Protein AF-A0A2H0WFL7-F1 (afdb_monomer_lite)

pLDDT: mean 92.23, std 9.12, range [53.84, 98.81]

Sequence (167 aa):
MYPYVKNAALMDLKAEGSDNRLEFTTPTEKATVFLNDKGAITKVVHVDLKKNKENVIPFEKCHHIVVGDSNWKRNVYHYLKPNSESHLQLRLGLTVHDGYGTWSSLPHDFENRLEDGFEEVFFYVLEGGPKKAFQVGRGVWADGKEVDEIWPVADRSFSVIPMGYHP

Foldseek 3Di:
DFAAQADDDADFWDWDDDDQWIWIGGPFKIKIFGADPQRDTQWIWIAGPVVRDIDIFGQVNWDWDWDDDDQATWIKTWRDDDDPPPSPGDTDIDIGGDDPPHDYQADDPVLQPDDANDWDKDFDAADDDPQKDKKAAAAAANVRDTDGDIGMDGHGHMYIHGRHRID

Radius of gyration: 15.58 Å; chains: 1; bounding box: 37×36×39 Å

Structure (mmCIF, N/CA/C/O backbone):
data_AF-A0A2H0WFL7-F1
#
_entry.id   AF-A0A2H0WFL7-F1
#
loop_
_atom_site.group_PDB
_atom_site.id
_atom_site.type_symbol
_atom_site.label_atom_id
_atom_site.label_alt_id
_atom_site.label_comp_id
_atom_site.label_asym_id
_atom_site.label_entity_id
_atom_site.label_seq_id
_atom_site.pdbx_PDB_ins_code
_atom_site.Cartn_x
_atom_site.Cartn_y
_atom_site.Cartn_z
_atom_site.occupancy
_atom_site.B_iso_or_equiv
_atom_site.auth_seq_id
_atom_site.auth_comp_id
_atom_site.auth_asym_id
_atom_site.auth_atom_id
_atom_site.pdbx_PDB_model_num
ATOM 1 N N . MET A 1 1 ? 4.868 -14.998 7.567 1.00 92.00 1 MET A N 1
ATOM 2 C CA . MET A 1 1 ? 4.685 -13.534 7.653 1.00 92.00 1 MET A CA 1
ATOM 3 C C . MET A 1 1 ? 5.577 -12.887 6.606 1.00 92.00 1 MET A C 1
ATOM 5 O O . MET A 1 1 ? 6.702 -13.351 6.447 1.00 92.00 1 MET A O 1
ATOM 9 N N . TYR A 1 2 ? 5.076 -11.905 5.859 1.00 96.75 2 TYR A N 1
ATOM 10 C CA . TYR A 1 2 ? 5.869 -11.180 4.861 1.00 96.75 2 TYR A CA 1
ATOM 11 C C . TYR A 1 2 ? 6.871 -10.223 5.533 1.00 96.75 2 TYR A C 1
ATOM 13 O O . TYR A 1 2 ? 6.546 -9.655 6.577 1.00 96.75 2 TYR A O 1
ATOM 21 N N . PRO A 1 3 ? 8.087 -10.059 4.981 1.00 97.19 3 PRO A N 1
ATOM 22 C CA . PRO A 1 3 ? 9.129 -9.232 5.582 1.00 97.19 3 PRO A CA 1
ATOM 23 C C . PRO A 1 3 ? 8.940 -7.742 5.279 1.00 97.19 3 PRO A C 1
ATOM 25 O O . PRO A 1 3 ? 8.346 -7.379 4.265 1.00 97.19 3 PRO A O 1
ATOM 28 N N . TYR A 1 4 ? 9.543 -6.893 6.110 1.00 97.81 4 TYR A N 1
ATOM 29 C CA . TYR A 1 4 ? 9.788 -5.486 5.794 1.00 97.81 4 TYR A CA 1
ATOM 30 C C . TYR A 1 4 ? 11.189 -5.310 5.204 1.00 97.81 4 TYR A C 1
ATOM 32 O O . TYR A 1 4 ? 12.167 -5.770 5.794 1.00 97.81 4 TYR A O 1
ATOM 40 N N . VAL A 1 5 ? 11.293 -4.620 4.068 1.00 96.88 5 VAL A N 1
ATOM 41 C CA . VAL A 1 5 ? 12.580 -4.230 3.457 1.00 96.88 5 VAL A CA 1
ATOM 42 C C . VAL A 1 5 ? 13.058 -2.856 3.925 1.00 96.88 5 VAL A C 1
ATOM 44 O O . VAL A 1 5 ? 14.261 -2.615 3.981 1.00 96.88 5 VAL A O 1
ATOM 47 N N . LYS A 1 6 ? 12.133 -1.984 4.336 1.00 95.94 6 LYS A N 1
ATOM 48 C CA . LYS A 1 6 ? 12.423 -0.715 5.011 1.00 95.94 6 LYS A CA 1
ATOM 49 C C . LYS A 1 6 ? 11.491 -0.575 6.204 1.00 95.94 6 LYS A C 1
ATOM 51 O O . LYS A 1 6 ? 10.272 -0.565 6.040 1.00 95.94 6 LYS A O 1
ATOM 56 N N . ASN A 1 7 ? 12.087 -0.483 7.388 1.00 92.75 7 ASN A N 1
ATOM 57 C CA . ASN A 1 7 ? 11.388 -0.189 8.633 1.00 92.75 7 ASN A CA 1
ATOM 58 C C . ASN A 1 7 ? 11.633 1.276 8.996 1.00 92.75 7 ASN A C 1
ATOM 60 O O . ASN A 1 7 ? 12.768 1.748 8.928 1.00 92.75 7 ASN A O 1
ATOM 64 N N . ALA A 1 8 ? 10.579 1.960 9.412 1.00 90.56 8 ALA A N 1
ATOM 65 C CA . ALA A 1 8 ? 10.625 3.269 10.045 1.00 90.56 8 ALA A CA 1
ATOM 66 C C . ALA A 1 8 ? 9.525 3.315 11.115 1.00 90.56 8 ALA A C 1
ATOM 68 O O . ALA A 1 8 ? 8.715 2.389 11.210 1.00 90.56 8 ALA A O 1
ATOM 69 N N . ALA A 1 9 ? 9.541 4.346 11.959 1.00 88.19 9 ALA A N 1
ATOM 70 C CA . ALA A 1 9 ? 8.527 4.497 12.991 1.00 88.19 9 ALA A CA 1
ATOM 71 C C . ALA A 1 9 ? 7.153 4.721 12.346 1.00 88.19 9 ALA A C 1
ATOM 73 O O . ALA A 1 9 ? 6.990 5.635 11.540 1.00 88.19 9 ALA A O 1
ATOM 74 N N . LEU A 1 10 ? 6.199 3.876 12.729 1.00 91.56 10 LEU A N 1
ATOM 75 C CA . LEU A 1 10 ? 4.772 4.081 12.529 1.00 91.56 10 LEU A CA 1
ATOM 76 C C . LEU A 1 10 ? 4.160 4.278 13.924 1.00 91.56 10 LEU A C 1
ATOM 78 O O . LEU A 1 10 ? 4.441 3.494 14.835 1.00 91.56 10 LEU A O 1
ATOM 82 N N . MET A 1 11 ? 3.413 5.359 14.103 1.00 90.62 11 MET A N 1
ATOM 83 C CA . MET A 1 11 ? 2.719 5.744 15.324 1.00 90.62 11 MET A CA 1
ATOM 84 C C . MET A 1 11 ? 1.407 4.971 15.487 1.00 90.62 11 MET A C 1
ATOM 86 O O . MET A 1 11 ? 1.202 4.362 16.537 1.00 90.62 11 MET A O 1
ATOM 90 N N . ASP A 1 12 ? 0.553 4.955 14.458 1.00 93.62 12 ASP A N 1
ATOM 91 C CA . ASP A 1 12 ? -0.805 4.404 14.548 1.00 93.62 12 ASP A CA 1
ATOM 92 C C . ASP A 1 12 ? -1.026 3.218 13.600 1.00 93.62 12 ASP A C 1
ATOM 94 O O . ASP A 1 12 ? -1.744 2.272 13.942 1.00 93.62 12 ASP A O 1
ATOM 98 N N . LEU A 1 13 ? -0.412 3.238 12.417 1.00 96.25 13 LEU A N 1
ATOM 99 C CA . LEU A 1 13 ? -0.584 2.219 11.393 1.00 96.25 13 LEU A CA 1
ATOM 100 C C . LEU A 1 13 ? 0.277 0.980 11.661 1.00 96.25 13 LEU A C 1
ATOM 102 O O . LEU A 1 13 ? 1.505 1.010 11.643 1.00 96.25 13 LEU A O 1
ATOM 106 N N . LYS A 1 14 ? -0.374 -0.175 11.779 1.00 97.38 14 LYS A N 1
ATOM 107 C CA . LYS A 1 14 ? 0.271 -1.488 11.716 1.00 97.38 14 LYS A CA 1
ATOM 108 C C . LYS A 1 14 ? -0.078 -2.172 10.401 1.00 97.38 14 LYS A C 1
ATOM 110 O O . LYS A 1 14 ? -1.260 -2.356 10.118 1.00 97.38 14 LYS A O 1
ATOM 115 N N . ALA A 1 15 ? 0.927 -2.623 9.650 1.00 98.12 15 ALA A N 1
ATOM 116 C CA . ALA A 1 15 ? 0.736 -3.452 8.461 1.00 98.12 15 ALA A CA 1
ATOM 117 C C . ALA A 1 15 ? 1.438 -4.813 8.596 1.00 98.12 15 ALA A C 1
ATOM 119 O O . ALA A 1 15 ? 2.610 -4.899 8.968 1.00 98.12 15 ALA A O 1
ATOM 120 N N . GLU A 1 16 ? 0.725 -5.895 8.300 1.00 98.00 16 GLU A N 1
ATOM 121 C CA . GLU A 1 16 ? 1.259 -7.258 8.325 1.00 98.00 16 GLU A CA 1
ATOM 122 C C . GLU A 1 16 ? 0.554 -8.157 7.304 1.00 98.00 16 GLU A C 1
ATOM 124 O O . GLU A 1 16 ? -0.473 -7.797 6.732 1.00 98.00 16 GLU A O 1
ATOM 129 N N . GLY A 1 17 ? 1.105 -9.341 7.033 1.00 97.75 17 GLY A N 1
ATOM 130 C CA . GLY A 1 17 ? 0.474 -10.255 6.086 1.00 97.75 17 GLY A CA 1
ATOM 131 C C . GLY A 1 17 ? 1.118 -11.631 5.973 1.00 97.75 17 GLY A C 1
ATOM 132 O O . GLY A 1 17 ? 2.281 -11.842 6.335 1.00 97.75 17 GLY A O 1
ATOM 133 N N . SER A 1 18 ? 0.335 -12.574 5.458 1.00 97.06 18 SER A N 1
ATOM 134 C CA . SER A 1 18 ? 0.715 -13.948 5.112 1.00 97.06 18 SER A CA 1
ATOM 135 C C . SER A 1 18 ? -0.338 -14.563 4.190 1.00 97.06 18 SER A C 1
ATOM 137 O O . SER A 1 18 ? -1.471 -14.100 4.173 1.00 97.06 18 SER A O 1
ATOM 139 N N . ASP A 1 19 ? 0.012 -15.611 3.441 1.00 94.19 19 ASP A N 1
ATOM 140 C CA . ASP A 1 19 ? -0.946 -16.470 2.720 1.00 94.19 19 ASP A CA 1
ATOM 141 C C . ASP A 1 19 ? -1.998 -15.709 1.892 1.00 94.19 19 ASP A C 1
ATOM 143 O O . ASP A 1 19 ? -3.197 -15.957 1.997 1.00 94.19 19 ASP A O 1
ATOM 147 N N . ASN A 1 20 ? -1.543 -14.744 1.080 1.00 96.94 20 ASN A N 1
ATOM 148 C CA . ASN A 1 20 ? -2.402 -13.881 0.256 1.00 96.94 20 ASN A CA 1
ATOM 149 C C . ASN A 1 20 ? -3.407 -13.033 1.061 1.00 96.94 20 ASN A C 1
ATOM 151 O O . ASN A 1 20 ? -4.428 -12.590 0.536 1.00 96.94 20 ASN A O 1
ATOM 155 N N . ARG A 1 21 ? -3.113 -12.758 2.328 1.00 98.31 21 ARG A N 1
ATOM 156 C CA . ARG A 1 21 ? -3.877 -11.856 3.182 1.00 98.31 21 ARG A CA 1
ATOM 157 C C . ARG A 1 21 ? -2.962 -10.775 3.741 1.00 98.31 21 ARG A C 1
ATOM 159 O O . ARG A 1 21 ? -1.911 -11.081 4.301 1.00 98.31 21 ARG A O 1
ATOM 166 N N . LEU A 1 22 ? -3.384 -9.521 3.610 1.00 98.69 22 LEU A N 1
ATOM 167 C CA . LEU A 1 22 ? -2.748 -8.372 4.254 1.00 98.69 22 LEU A CA 1
ATOM 168 C C . LEU A 1 22 ? -3.710 -7.776 5.278 1.00 98.69 22 LEU A C 1
ATOM 170 O O . LEU A 1 22 ? -4.929 -7.824 5.103 1.00 98.69 22 LEU A O 1
ATOM 174 N N . GLU A 1 23 ? -3.167 -7.209 6.338 1.00 98.62 23 GLU A N 1
ATOM 175 C CA . GLU A 1 23 ? -3.916 -6.577 7.407 1.00 98.62 23 GLU A CA 1
ATOM 176 C C . GLU A 1 23 ? -3.285 -5.228 7.737 1.00 98.62 23 GLU A C 1
ATOM 178 O O . GLU A 1 23 ? -2.095 -5.153 8.028 1.00 98.62 23 GLU A O 1
ATOM 183 N N . PHE A 1 24 ? -4.103 -4.180 7.678 1.00 98.44 24 PHE A N 1
ATOM 184 C CA . PHE A 1 24 ? -3.754 -2.812 8.037 1.00 98.44 24 PHE A CA 1
ATOM 185 C C . PHE A 1 24 ? -4.660 -2.398 9.190 1.00 98.44 24 PHE A C 1
ATOM 187 O O . PHE A 1 24 ? -5.882 -2.448 9.055 1.00 98.44 24 PHE A O 1
ATOM 194 N N . THR A 1 25 ? -4.088 -2.050 10.334 1.00 98.19 25 THR A N 1
ATOM 195 C CA . THR A 1 25 ? -4.845 -1.747 11.554 1.00 98.19 25 THR A CA 1
ATOM 196 C C . THR A 1 25 ? -4.378 -0.428 12.138 1.00 98.19 25 THR A C 1
ATOM 198 O O . THR A 1 25 ? -3.178 -0.190 12.213 1.00 98.19 25 THR A O 1
ATOM 201 N N . THR A 1 26 ? -5.328 0.389 12.575 1.00 97.06 26 THR A N 1
ATOM 202 C CA . THR A 1 26 ? -5.108 1.582 13.399 1.00 97.06 26 THR A CA 1
ATOM 203 C C . THR A 1 26 ? -5.856 1.407 14.730 1.00 97.06 26 THR A C 1
ATOM 205 O O . THR A 1 26 ? -6.580 0.418 14.907 1.00 97.06 26 THR A O 1
ATOM 208 N N . PRO A 1 27 ? -5.765 2.353 15.680 1.00 97.06 27 PRO A N 1
ATOM 209 C CA . PRO A 1 27 ? -6.557 2.293 16.909 1.00 97.06 27 PRO A CA 1
ATOM 210 C C . PRO A 1 27 ? -8.081 2.292 16.695 1.00 97.06 27 PRO A C 1
ATOM 212 O O . PRO A 1 27 ? -8.831 1.939 17.606 1.00 97.06 27 PRO A O 1
ATOM 215 N N . THR A 1 28 ? -8.568 2.725 15.529 1.00 97.62 28 THR A N 1
ATOM 216 C CA . THR A 1 28 ? -9.996 2.987 15.285 1.00 97.62 28 THR A CA 1
ATOM 217 C C . THR A 1 28 ? -10.611 2.129 14.190 1.00 97.62 28 THR A C 1
ATOM 219 O O . THR A 1 28 ? -11.838 2.011 14.130 1.00 97.62 28 THR A O 1
ATOM 222 N N . GLU A 1 29 ? -9.799 1.505 13.345 1.00 98.06 29 GLU A N 1
ATOM 223 C CA . GLU A 1 29 ? -10.274 0.729 12.207 1.00 98.06 29 GLU A CA 1
ATOM 224 C C . GLU A 1 29 ? -9.271 -0.330 11.751 1.00 98.06 29 GLU A C 1
ATOM 226 O O . GLU A 1 29 ? -8.083 -0.305 12.070 1.00 98.06 29 GLU A O 1
ATOM 231 N N . LYS A 1 30 ? -9.776 -1.280 10.968 1.00 98.56 30 LYS A N 1
ATOM 232 C CA . LYS A 1 30 ? -8.996 -2.372 10.397 1.00 98.56 30 LYS A CA 1
ATOM 233 C C . LYS A 1 30 ? -9.411 -2.624 8.957 1.00 98.56 30 LYS A C 1
ATOM 235 O O . LYS A 1 30 ? -10.598 -2.728 8.667 1.00 98.56 30 LYS A O 1
ATOM 240 N N . ALA A 1 31 ? -8.447 -2.803 8.066 1.00 98.69 31 ALA A N 1
ATOM 241 C CA . ALA A 1 31 ? -8.653 -3.257 6.701 1.00 98.69 31 ALA A CA 1
ATOM 242 C C . ALA A 1 31 ? -7.944 -4.599 6.484 1.00 98.69 31 ALA A C 1
ATOM 244 O O . ALA A 1 31 ? -6.734 -4.720 6.654 1.00 98.69 31 ALA A O 1
ATOM 245 N N . THR A 1 32 ? -8.703 -5.619 6.091 1.00 98.81 32 THR A N 1
ATOM 246 C CA . THR A 1 32 ? -8.172 -6.919 5.669 1.00 98.81 32 THR A CA 1
ATOM 247 C C . THR A 1 32 ? -8.270 -7.036 4.156 1.00 98.81 32 THR A C 1
ATOM 249 O O . THR A 1 32 ? -9.367 -7.005 3.597 1.00 98.81 32 THR A O 1
ATOM 252 N N . VAL A 1 33 ? -7.131 -7.195 3.493 1.00 98.75 33 VAL A N 1
ATOM 253 C CA . VAL A 1 33 ? -7.018 -7.314 2.039 1.00 98.75 33 VAL A CA 1
ATOM 254 C C . VAL A 1 33 ? -6.824 -8.774 1.668 1.00 98.75 33 VAL A C 1
ATOM 256 O O . VAL A 1 33 ? -5.938 -9.437 2.202 1.00 98.75 33 VAL A O 1
ATOM 259 N N . PHE A 1 34 ? -7.629 -9.265 0.733 1.00 98.62 34 PHE A N 1
ATOM 260 C CA . PHE A 1 34 ? -7.526 -10.624 0.211 1.00 98.62 34 PHE A CA 1
ATOM 261 C C . PHE A 1 34 ? -6.971 -10.577 -1.205 1.00 98.62 34 PHE A C 1
ATOM 263 O O . PHE A 1 34 ? -7.586 -9.987 -2.095 1.00 98.62 34 PHE A O 1
ATOM 270 N N . LEU A 1 35 ? -5.830 -11.215 -1.420 1.00 98.25 35 LEU A N 1
ATOM 271 C CA . LEU A 1 35 ? -5.145 -11.293 -2.700 1.00 98.25 35 LEU A CA 1
ATOM 272 C C . LEU A 1 35 ? -5.438 -12.635 -3.384 1.00 98.25 35 LEU A C 1
ATOM 274 O O . LEU A 1 35 ? -5.741 -13.629 -2.727 1.00 98.25 35 LEU A O 1
ATOM 278 N N . ASN A 1 36 ? -5.317 -12.683 -4.707 1.00 96.94 36 ASN A N 1
ATOM 279 C CA . ASN A 1 36 ? -5.149 -13.945 -5.427 1.00 96.94 36 ASN A CA 1
ATOM 280 C C . ASN A 1 36 ? -3.655 -14.308 -5.552 1.00 96.94 36 ASN A C 1
ATOM 282 O O . ASN A 1 36 ? -2.779 -13.557 -5.121 1.00 96.94 36 ASN A O 1
ATOM 286 N N . ASP A 1 37 ? -3.341 -15.436 -6.191 1.00 93.94 37 ASP A N 1
ATOM 287 C CA . ASP A 1 37 ? -1.951 -15.900 -6.350 1.00 93.94 37 ASP A CA 1
ATOM 288 C C . ASP A 1 37 ? -1.070 -14.962 -7.186 1.00 93.94 37 ASP A C 1
ATOM 290 O O . ASP A 1 37 ? 0.154 -14.962 -7.039 1.00 93.94 37 ASP A O 1
ATOM 294 N N . LYS A 1 38 ? -1.690 -14.121 -8.020 1.00 92.50 38 LYS A N 1
ATOM 295 C CA . LYS A 1 38 ? -1.018 -13.070 -8.795 1.00 92.50 38 LYS A CA 1
ATOM 296 C C . LYS A 1 38 ? -0.870 -11.758 -8.017 1.00 92.50 38 LYS A C 1
ATOM 298 O O . LYS A 1 38 ? -0.357 -10.792 -8.559 1.00 92.50 38 LYS A O 1
ATOM 303 N N . GLY A 1 39 ? -1.338 -11.700 -6.769 1.00 93.62 39 GLY A N 1
ATOM 304 C CA . GLY A 1 39 ? -1.272 -10.513 -5.919 1.00 93.62 39 GLY A CA 1
ATOM 305 C C . GLY A 1 39 ? -2.318 -9.437 -6.225 1.00 93.62 39 GLY A C 1
ATOM 306 O O . GLY A 1 39 ? -2.254 -8.357 -5.646 1.00 93.62 39 GLY A O 1
ATOM 307 N N . ALA A 1 40 ? -3.307 -9.710 -7.082 1.00 95.75 40 ALA A N 1
ATOM 308 C CA . ALA A 1 40 ? -4.424 -8.790 -7.284 1.00 95.75 40 ALA A CA 1
ATOM 309 C C . ALA A 1 40 ? -5.411 -8.870 -6.111 1.00 95.75 40 ALA A C 1
ATOM 311 O O . ALA A 1 40 ? -5.695 -9.960 -5.607 1.00 95.75 40 ALA A O 1
ATOM 312 N N . ILE A 1 41 ? -5.967 -7.725 -5.709 1.00 98.25 41 ILE A N 1
ATOM 313 C CA . ILE A 1 41 ? -6.981 -7.648 -4.653 1.00 98.25 41 ILE A CA 1
ATOM 314 C C . ILE A 1 41 ? -8.305 -8.222 -5.171 1.00 98.25 41 ILE A C 1
ATOM 316 O O . ILE A 1 41 ? -8.838 -7.778 -6.182 1.00 98.25 41 ILE A O 1
ATOM 320 N N . THR A 1 42 ? -8.846 -9.200 -4.449 1.00 98.06 42 THR A N 1
ATOM 321 C CA . THR A 1 42 ? -10.158 -9.816 -4.713 1.00 98.06 42 THR A CA 1
ATOM 322 C C . THR A 1 42 ? -11.270 -9.144 -3.911 1.00 98.06 42 THR A C 1
ATOM 324 O O . THR A 1 42 ? -12.382 -8.961 -4.404 1.00 98.06 42 THR A O 1
ATOM 327 N N . LYS A 1 43 ? -10.970 -8.751 -2.669 1.00 98.50 43 LYS A N 1
ATOM 328 C CA . LYS A 1 43 ? -11.850 -7.966 -1.801 1.00 98.50 43 LYS A CA 1
ATOM 329 C C . LYS A 1 43 ? -11.067 -7.311 -0.668 1.00 98.50 43 LYS A C 1
ATOM 331 O O . LYS A 1 43 ? -9.997 -7.786 -0.276 1.00 98.50 43 LYS A O 1
ATOM 336 N N . VAL A 1 44 ? -11.670 -6.280 -0.093 1.00 98.75 44 VAL A N 1
ATOM 337 C CA . VAL A 1 44 ? -11.243 -5.632 1.147 1.00 98.75 44 VAL A CA 1
ATOM 338 C C . VAL A 1 44 ? -12.377 -5.720 2.157 1.00 98.75 44 VAL A C 1
ATOM 340 O O . VAL A 1 44 ? -13.523 -5.422 1.836 1.00 98.75 44 VAL A O 1
ATOM 343 N N . VAL A 1 45 ? -12.067 -6.144 3.376 1.00 98.69 45 VAL A N 1
ATOM 344 C CA . VAL A 1 45 ? -12.992 -6.106 4.512 1.00 98.69 45 VAL A CA 1
ATOM 345 C C . VAL A 1 45 ? -12.526 -4.999 5.442 1.00 98.69 45 VAL A C 1
ATOM 347 O O . VAL A 1 45 ? -11.445 -5.095 6.018 1.00 98.69 45 VAL A O 1
ATOM 350 N N . HIS A 1 46 ? -13.321 -3.943 5.553 1.00 98.56 46 HIS A N 1
ATOM 351 C CA . HIS A 1 46 ? -13.056 -2.800 6.417 1.00 98.56 46 HIS A CA 1
ATOM 352 C C . HIS A 1 46 ? -13.952 -2.857 7.648 1.00 98.56 46 HIS A C 1
ATOM 354 O O . HIS A 1 46 ? -15.152 -3.086 7.529 1.00 98.56 46 HIS A O 1
ATOM 360 N N . VAL A 1 47 ? -13.369 -2.675 8.825 1.00 98.50 47 VAL A N 1
ATOM 361 C CA . VAL A 1 47 ? -14.058 -2.746 10.111 1.00 98.50 47 VAL A CA 1
ATOM 362 C C . VAL A 1 47 ? -13.830 -1.441 10.860 1.00 98.50 47 VAL A C 1
ATOM 364 O O . VAL A 1 47 ? -12.694 -1.099 11.177 1.00 98.50 47 VAL A O 1
ATOM 367 N N . ASP A 1 48 ? -14.918 -0.742 11.175 1.00 98.19 48 ASP A N 1
ATOM 368 C CA . ASP A 1 48 ? -14.944 0.342 12.157 1.00 98.19 48 ASP A CA 1
ATOM 369 C C . ASP A 1 48 ? -14.941 -0.286 13.556 1.00 98.19 48 ASP A C 1
ATOM 371 O O . ASP A 1 48 ? -15.941 -0.877 13.977 1.00 98.19 48 ASP A O 1
ATOM 375 N N . LEU A 1 49 ? -13.821 -0.175 14.272 1.00 97.62 49 LEU A N 1
ATOM 376 C CA . LEU A 1 49 ? -13.642 -0.803 15.583 1.00 97.62 49 LEU A CA 1
ATOM 377 C C . LEU A 1 49 ? -14.422 -0.074 16.684 1.00 97.62 49 LEU A C 1
ATOM 379 O O . LEU A 1 49 ? -14.762 -0.684 17.695 1.00 97.62 49 LEU A O 1
ATOM 383 N N . LYS A 1 50 ? -14.758 1.209 16.491 1.00 96.75 50 LYS A N 1
ATOM 384 C CA . LYS A 1 50 ? -15.560 1.982 17.454 1.00 96.75 50 LYS A CA 1
ATOM 385 C C . LYS A 1 50 ? -17.034 1.608 17.389 1.00 96.75 50 LYS A C 1
ATOM 387 O O . LYS A 1 50 ? -17.696 1.538 18.421 1.00 96.75 50 LYS A O 1
ATOM 392 N N . LYS A 1 51 ? -17.556 1.390 16.180 1.00 97.00 51 LYS A N 1
ATOM 393 C CA . LYS A 1 51 ? -18.971 1.045 15.951 1.00 97.00 51 LYS A CA 1
ATOM 394 C C . LYS A 1 51 ? -19.206 -0.458 15.791 1.00 97.00 51 LYS A C 1
ATOM 396 O O . LYS A 1 51 ? -20.356 -0.869 15.668 1.00 97.00 51 LYS A O 1
ATOM 401 N N . ASN A 1 52 ? -18.137 -1.258 15.772 1.00 95.31 52 ASN A N 1
ATOM 402 C CA . ASN A 1 52 ? -18.157 -2.684 15.449 1.00 95.31 52 ASN A CA 1
ATOM 403 C C . ASN A 1 52 ? -18.925 -2.968 14.143 1.00 95.31 52 ASN A C 1
ATOM 405 O O . ASN A 1 52 ? -19.795 -3.839 14.080 1.00 95.31 52 ASN A O 1
ATOM 409 N N . LYS A 1 53 ? -18.649 -2.163 13.110 1.00 97.69 53 LYS A N 1
ATOM 410 C CA . LYS A 1 53 ? -19.340 -2.230 11.819 1.00 97.69 53 LYS A CA 1
ATOM 411 C C . LYS A 1 53 ? -18.385 -2.708 10.739 1.00 97.69 53 LYS A C 1
ATOM 413 O O . LYS A 1 53 ? -17.375 -2.064 10.479 1.00 97.69 53 LYS A O 1
ATOM 418 N N . GLU A 1 54 ? -18.760 -3.792 10.073 1.00 97.94 54 GLU A N 1
ATOM 419 C CA . GLU A 1 54 ? -18.037 -4.327 8.923 1.00 97.94 54 GLU A CA 1
ATOM 420 C C . GLU A 1 54 ? -18.615 -3.799 7.603 1.00 97.94 54 GLU A C 1
ATOM 422 O O . GLU A 1 54 ? -19.829 -3.650 7.436 1.00 97.94 54 GLU A O 1
ATOM 427 N N . ASN A 1 55 ? -17.729 -3.538 6.647 1.00 97.19 55 ASN A N 1
ATOM 428 C CA . ASN A 1 55 ? -18.043 -3.219 5.268 1.00 97.19 55 ASN A CA 1
ATOM 429 C C . ASN A 1 55 ? -17.148 -4.037 4.328 1.00 97.19 55 ASN A C 1
ATOM 431 O O . ASN A 1 55 ? -15.922 -3.919 4.353 1.00 97.19 55 ASN A O 1
ATOM 435 N N . VAL A 1 56 ? -17.765 -4.844 3.466 1.00 98.31 56 VAL A N 1
ATOM 436 C CA . VAL A 1 56 ? -17.056 -5.652 2.468 1.00 98.31 56 VAL A CA 1
ATOM 437 C C . VAL A 1 56 ? -17.080 -4.939 1.122 1.00 98.31 56 VAL A C 1
ATOM 439 O O . VAL A 1 56 ? -18.141 -4.637 0.573 1.00 98.31 56 VAL A O 1
ATOM 442 N N . ILE A 1 57 ? -15.895 -4.711 0.571 1.00 98.31 57 ILE A N 1
ATOM 443 C CA . ILE A 1 57 ? -15.664 -4.009 -0.687 1.00 98.31 57 ILE A CA 1
ATOM 444 C C . ILE A 1 57 ? -15.074 -5.024 -1.671 1.00 98.31 57 ILE A C 1
ATOM 446 O O . ILE A 1 57 ? -13.869 -5.287 -1.636 1.00 98.31 57 ILE A O 1
ATOM 450 N N . PRO A 1 58 ? -15.908 -5.660 -2.507 1.00 98.00 58 PRO A N 1
ATOM 451 C CA . PRO A 1 58 ? -15.420 -6.563 -3.538 1.00 98.00 58 PRO A CA 1
ATOM 452 C C . PRO A 1 58 ? -14.741 -5.769 -4.668 1.00 98.00 58 PRO A C 1
ATOM 454 O O . PRO A 1 58 ? -14.968 -4.561 -4.802 1.00 98.00 58 PRO A O 1
ATOM 457 N N . PHE A 1 59 ? -13.919 -6.444 -5.476 1.00 96.62 59 PHE A N 1
ATOM 458 C CA . PHE A 1 59 ? -13.191 -5.846 -6.603 1.00 96.62 59 PHE A CA 1
ATOM 459 C C . PHE A 1 59 ? -14.089 -4.980 -7.503 1.00 96.62 59 PHE A C 1
ATOM 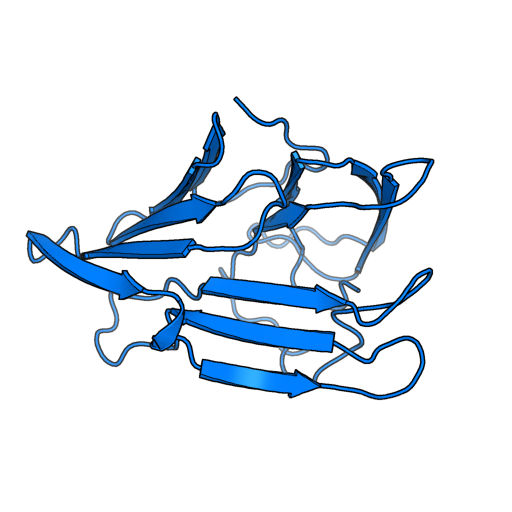461 O O . PHE A 1 59 ? -13.729 -3.860 -7.849 1.00 96.62 59 PHE A O 1
ATOM 468 N N . GLU A 1 60 ? -15.307 -5.426 -7.807 1.00 96.94 60 GLU A N 1
ATOM 469 C CA . GLU A 1 60 ? -16.230 -4.747 -8.726 1.00 96.94 60 GLU A CA 1
ATOM 470 C C . GLU A 1 60 ? -16.760 -3.409 -8.186 1.00 96.94 60 GLU A C 1
ATOM 472 O O . GLU A 1 60 ? -17.334 -2.622 -8.937 1.00 96.94 60 GLU A O 1
ATOM 477 N N . LYS A 1 61 ? -16.596 -3.145 -6.883 1.00 97.06 61 LYS A N 1
ATOM 478 C CA . LYS A 1 61 ? -16.996 -1.884 -6.241 1.00 97.06 61 LYS A CA 1
ATOM 479 C C . LYS A 1 61 ? -15.839 -0.912 -6.031 1.00 97.06 61 LYS A C 1
ATOM 481 O O . LYS A 1 61 ? -16.071 0.182 -5.513 1.00 97.06 61 LYS A O 1
ATOM 486 N N . CYS A 1 62 ? -14.611 -1.285 -6.390 1.00 96.56 62 CYS A N 1
ATOM 487 C CA . CYS A 1 62 ? -13.495 -0.355 -6.311 1.00 96.56 62 CYS A CA 1
ATOM 488 C C . CYS A 1 62 ? -13.660 0.781 -7.335 1.00 96.56 62 CYS A C 1
ATOM 490 O O . CYS A 1 62 ? -14.317 0.642 -8.369 1.00 96.56 62 CYS A O 1
ATOM 492 N N . HIS A 1 63 ? -13.065 1.933 -7.042 1.00 97.19 63 HIS A N 1
ATOM 493 C CA . HIS A 1 63 ? -13.010 3.037 -7.989 1.00 97.19 63 HIS A CA 1
ATOM 494 C C . HIS A 1 63 ? -11.728 2.941 -8.819 1.00 97.19 63 HIS A C 1
ATOM 496 O O . HIS A 1 63 ? -10.635 3.181 -8.301 1.00 97.19 63 HIS A O 1
ATOM 502 N N . HIS A 1 64 ? -11.877 2.593 -10.097 1.00 97.19 64 HIS A N 1
ATOM 503 C CA . HIS A 1 64 ? -10.782 2.448 -11.054 1.00 97.19 64 HIS A CA 1
ATOM 504 C C . HIS A 1 64 ? -10.541 3.737 -11.842 1.00 97.19 64 HIS A C 1
ATOM 506 O O . HIS A 1 64 ? -11.479 4.337 -12.367 1.00 97.19 64 HIS A O 1
ATOM 512 N N . ILE A 1 65 ? -9.271 4.124 -11.948 1.00 96.25 65 ILE A N 1
ATOM 513 C CA . ILE A 1 65 ? -8.787 5.167 -12.853 1.00 96.25 65 ILE A CA 1
ATOM 514 C C . ILE A 1 65 ? -7.498 4.717 -13.550 1.00 96.25 65 ILE A C 1
ATOM 516 O O . ILE A 1 65 ? -6.758 3.871 -13.042 1.00 96.25 65 ILE A O 1
ATOM 520 N N . VAL A 1 66 ? -7.205 5.320 -14.700 1.00 95.12 66 VAL A N 1
ATOM 521 C CA . VAL A 1 66 ? -5.909 5.201 -15.382 1.00 95.12 66 VAL A CA 1
ATOM 522 C C . VAL A 1 66 ? -5.152 6.508 -15.181 1.00 95.12 66 VAL A C 1
ATOM 524 O O . VAL A 1 66 ? -5.717 7.579 -15.393 1.00 95.12 66 VAL A O 1
ATOM 527 N N . VAL A 1 67 ? -3.891 6.423 -14.763 1.00 92.12 67 VAL A N 1
ATOM 528 C CA . VAL A 1 67 ? -3.038 7.587 -14.491 1.00 92.12 67 VAL A CA 1
ATOM 529 C C . VAL A 1 67 ? -1.767 7.497 -15.322 1.00 92.12 67 VAL A C 1
ATOM 531 O O . VAL A 1 67 ? -1.169 6.426 -15.408 1.00 92.12 67 VAL A O 1
ATOM 534 N N . GLY A 1 68 ? -1.341 8.632 -15.876 1.00 90.62 68 GLY A N 1
ATOM 535 C CA . GLY A 1 68 ? -0.099 8.765 -16.634 1.00 90.62 68 GLY A CA 1
ATOM 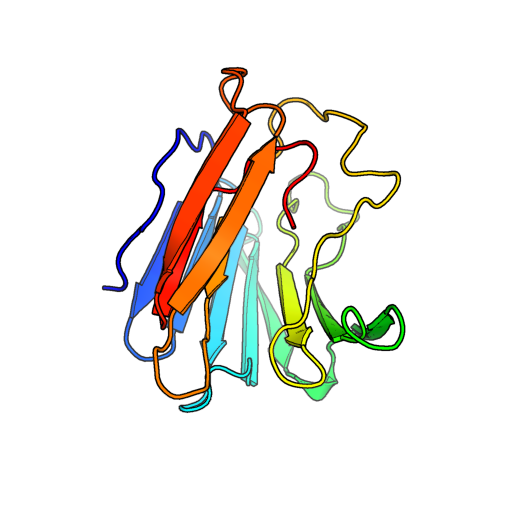536 C C . GLY A 1 68 ? -0.159 8.206 -18.054 1.00 90.62 68 GLY A C 1
ATOM 537 O O . GLY A 1 68 ? -1.193 7.728 -18.526 1.00 90.62 68 GLY A O 1
ATOM 538 N N . ASP A 1 69 ? 0.982 8.274 -18.729 1.00 89.69 69 ASP A N 1
ATOM 539 C CA . ASP A 1 69 ? 1.209 7.731 -20.065 1.00 89.69 69 ASP A CA 1
ATOM 540 C C . ASP A 1 69 ? 2.574 7.025 -20.143 1.00 89.69 69 ASP A C 1
ATOM 542 O O . ASP A 1 69 ? 3.345 7.023 -19.185 1.00 89.69 69 ASP A O 1
ATOM 546 N N . SER A 1 70 ? 2.857 6.355 -21.265 1.00 90.12 70 SER A N 1
ATOM 547 C CA . SER A 1 70 ? 4.168 5.741 -21.523 1.00 90.12 70 SER A CA 1
ATOM 548 C C . SER A 1 70 ? 4.678 4.883 -20.341 1.00 90.12 70 SER A C 1
ATOM 550 O O . SER A 1 70 ? 3.957 4.018 -19.845 1.00 90.12 70 SER A O 1
ATOM 552 N N . ASN A 1 71 ? 5.903 5.119 -19.868 1.00 89.94 71 ASN A N 1
ATOM 553 C CA . ASN A 1 71 ? 6.562 4.367 -18.802 1.00 89.94 71 ASN A CA 1
ATOM 554 C C . ASN A 1 71 ? 6.099 4.716 -17.372 1.00 89.94 71 ASN A C 1
ATOM 556 O O . ASN A 1 71 ? 6.683 4.210 -16.420 1.00 89.94 71 ASN A O 1
ATOM 560 N N . TRP A 1 72 ? 5.083 5.557 -17.188 1.00 91.12 72 TRP A N 1
ATOM 561 C CA . TRP A 1 72 ? 4.476 5.839 -15.876 1.00 91.12 72 TRP A CA 1
ATOM 562 C C . TRP A 1 72 ? 2.947 5.678 -15.892 1.00 91.12 72 TRP A C 1
ATOM 564 O O . TRP A 1 72 ? 2.241 6.055 -14.944 1.00 91.12 72 TRP A O 1
ATOM 574 N N . LYS A 1 73 ? 2.438 5.067 -16.972 1.00 93.31 73 LYS A N 1
ATOM 575 C CA . LYS A 1 73 ? 1.050 4.644 -17.108 1.00 93.31 73 LYS A CA 1
ATOM 576 C C . LYS A 1 73 ? 0.745 3.503 -16.144 1.00 93.31 73 LYS A C 1
ATOM 578 O O . LYS A 1 73 ? 1.472 2.511 -16.064 1.00 93.31 73 LYS A O 1
ATOM 583 N N . ARG A 1 74 ? -0.368 3.627 -15.427 1.00 94.56 74 ARG A N 1
ATOM 584 C CA . ARG A 1 74 ? -0.810 2.640 -14.435 1.00 94.56 74 ARG A CA 1
ATOM 585 C C . ARG A 1 74 ? -2.321 2.645 -14.247 1.00 94.56 74 ARG A C 1
ATOM 587 O O . ARG A 1 74 ? -2.987 3.658 -14.457 1.00 94.56 74 ARG A O 1
ATOM 594 N N . ASN A 1 75 ? -2.850 1.509 -13.811 1.00 96.25 75 ASN A N 1
ATOM 595 C CA . ASN A 1 75 ? -4.218 1.372 -13.326 1.00 96.25 75 ASN A CA 1
ATOM 596 C C . ASN A 1 75 ? -4.218 1.531 -11.807 1.00 96.25 75 ASN A C 1
ATOM 598 O O . ASN A 1 75 ? -3.475 0.831 -11.123 1.00 96.25 75 ASN A O 1
ATOM 602 N N . VAL A 1 76 ? -5.058 2.418 -11.282 1.00 96.19 76 VAL A N 1
ATOM 603 C CA . VAL A 1 76 ? -5.210 2.639 -9.842 1.00 96.19 76 VAL A CA 1
ATOM 604 C C . VAL A 1 76 ? -6.621 2.245 -9.432 1.00 96.19 76 VAL A C 1
ATOM 606 O O . VAL A 1 76 ? -7.600 2.726 -10.002 1.00 96.19 76 VAL A O 1
ATOM 609 N N . TYR A 1 77 ? -6.719 1.369 -8.440 1.00 97.62 77 TYR A N 1
ATOM 610 C CA . TYR A 1 77 ? -7.970 0.854 -7.898 1.00 97.62 77 TYR A CA 1
ATOM 611 C C . TYR A 1 77 ? -8.100 1.293 -6.444 1.00 97.62 77 TYR A C 1
ATOM 613 O O . TYR A 1 77 ? -7.375 0.800 -5.583 1.00 97.62 77 TYR A O 1
ATOM 621 N N . HIS A 1 78 ? -9.023 2.204 -6.155 1.00 97.75 78 HIS A N 1
ATOM 622 C CA . HIS A 1 78 ? -9.269 2.680 -4.795 1.00 97.75 78 HIS A CA 1
ATOM 623 C C . HIS A 1 78 ? -10.358 1.845 -4.122 1.00 97.75 78 HIS A C 1
ATOM 625 O O . HIS A 1 78 ? -11.484 1.770 -4.621 1.00 97.75 78 HIS A O 1
ATOM 631 N N . TYR A 1 79 ? -10.037 1.264 -2.968 1.00 97.88 79 TYR A N 1
ATOM 632 C CA . TYR A 1 79 ? -10.973 0.499 -2.141 1.00 97.88 79 TYR A CA 1
ATOM 633 C C . TYR A 1 79 ? -11.455 1.331 -0.958 1.00 97.88 79 TYR A C 1
ATOM 635 O O . TYR A 1 79 ? -12.660 1.458 -0.755 1.00 97.88 79 TYR A O 1
ATOM 643 N N . LEU A 1 80 ? -10.528 1.947 -0.219 1.00 97.06 80 LEU A N 1
ATOM 644 C CA . LEU A 1 80 ? -10.840 2.879 0.863 1.00 97.06 80 LEU A CA 1
ATOM 645 C C . LEU A 1 80 ? -10.438 4.289 0.437 1.00 97.06 80 LEU A C 1
ATOM 647 O O . LEU A 1 80 ? -9.271 4.564 0.165 1.00 97.06 80 LEU A O 1
ATOM 651 N N . LYS A 1 81 ? -11.442 5.158 0.336 1.00 93.69 81 LYS A N 1
ATOM 652 C CA . LYS A 1 81 ? -11.318 6.584 0.012 1.00 93.69 81 LYS A CA 1
ATOM 653 C C . LYS A 1 81 ? -11.486 7.409 1.294 1.00 93.69 81 LYS A C 1
ATOM 655 O O . LYS A 1 81 ? -12.000 6.856 2.268 1.00 93.69 81 LYS A O 1
ATOM 660 N N . PRO A 1 82 ? -11.137 8.711 1.291 1.00 91.69 82 PRO A N 1
ATOM 661 C CA . PRO A 1 82 ? -11.423 9.591 2.420 1.00 91.69 82 PRO A CA 1
ATOM 662 C C . PRO A 1 82 ? -12.865 9.427 2.911 1.00 91.69 82 PRO A C 1
ATOM 664 O O . PRO A 1 82 ? -13.809 9.455 2.114 1.00 91.69 82 PRO A O 1
ATOM 667 N N . ASN A 1 83 ? -13.014 9.203 4.214 1.00 92.56 83 ASN A N 1
ATOM 668 C CA . ASN A 1 83 ? -14.300 8.970 4.853 1.00 92.56 83 ASN A CA 1
ATOM 669 C C . ASN A 1 83 ? -14.820 10.265 5.489 1.00 92.56 83 ASN A C 1
ATOM 671 O O . ASN A 1 83 ? -14.042 11.105 5.934 1.00 92.56 83 ASN A O 1
ATOM 675 N N . SER A 1 84 ? -16.142 10.423 5.553 1.00 92.12 84 SER A N 1
ATOM 676 C CA . SER A 1 84 ? -16.773 11.532 6.277 1.00 92.12 84 SER A CA 1
ATOM 677 C C . SER A 1 84 ? -16.686 11.374 7.797 1.00 92.12 84 SER A C 1
ATOM 679 O O . SER A 1 84 ? -16.780 12.354 8.528 1.00 92.12 84 SER A O 1
ATOM 681 N N . GLU A 1 85 ? -16.552 10.140 8.283 1.00 94.50 85 GLU A N 1
ATOM 682 C CA . GLU A 1 85 ? -16.355 9.838 9.698 1.00 94.50 85 GLU A CA 1
ATOM 683 C C . GLU A 1 85 ? -14.886 10.087 10.062 1.00 94.50 85 GLU A C 1
ATOM 685 O O . GLU A 1 85 ? -13.992 9.389 9.585 1.00 94.50 85 GLU A O 1
ATOM 690 N N . SER A 1 86 ? -14.622 11.073 10.921 1.00 92.50 86 SER A N 1
ATOM 691 C CA . SER A 1 86 ? -13.258 11.534 11.222 1.00 92.50 86 SER A CA 1
ATOM 692 C C . SER A 1 86 ? -12.364 10.493 11.902 1.00 92.50 86 SER A C 1
ATOM 694 O O . SER A 1 86 ? -11.148 10.633 11.886 1.00 92.50 86 SER A O 1
ATOM 696 N N . HIS A 1 87 ? -12.924 9.429 12.485 1.00 94.38 87 HIS A N 1
ATOM 697 C CA . HIS A 1 87 ? -12.132 8.327 13.042 1.00 94.38 87 HIS A CA 1
ATOM 698 C C . HIS A 1 87 ? -11.789 7.232 12.026 1.00 94.38 87 HIS A C 1
ATOM 700 O O . HIS A 1 87 ? -11.094 6.296 12.406 1.00 94.38 87 HIS A O 1
ATOM 706 N N . LEU A 1 88 ? -12.281 7.315 10.786 1.00 96.00 88 LEU A N 1
ATOM 707 C CA . LEU A 1 88 ? -11.965 6.385 9.699 1.00 96.00 88 LEU A CA 1
ATOM 708 C C . LEU A 1 88 ? -11.064 7.101 8.682 1.00 96.00 88 LEU A C 1
ATOM 710 O O . LEU A 1 88 ? -11.545 7.807 7.799 1.00 96.00 88 LEU A O 1
ATOM 714 N N . GLN A 1 89 ? -9.754 6.982 8.858 1.00 93.81 89 GLN A N 1
ATOM 715 C CA . GLN A 1 89 ? -8.710 7.678 8.108 1.00 93.81 89 GLN A CA 1
ATOM 716 C C . GLN A 1 89 ? -7.919 6.772 7.147 1.00 93.81 89 GLN A C 1
ATOM 718 O O . GLN A 1 89 ? -7.225 7.297 6.275 1.00 93.81 89 GLN A O 1
ATOM 723 N N . LEU A 1 90 ? -8.042 5.441 7.237 1.00 95.94 90 LEU A N 1
ATOM 724 C CA . LEU A 1 90 ? -7.377 4.501 6.337 1.00 95.94 90 LEU A CA 1
ATOM 725 C C . LEU A 1 90 ? -7.793 4.757 4.888 1.00 95.94 90 LEU A C 1
ATOM 727 O O . LEU A 1 90 ? -8.971 4.722 4.519 1.00 95.94 90 LEU A O 1
ATOM 731 N N . ARG A 1 91 ? -6.781 4.930 4.043 1.00 95.62 91 ARG A N 1
ATOM 732 C CA . ARG A 1 91 ? -6.899 4.946 2.587 1.00 95.62 91 ARG A CA 1
ATOM 733 C C . ARG A 1 91 ? -6.198 3.709 2.058 1.00 95.62 91 ARG A C 1
ATOM 735 O O . ARG A 1 91 ? -5.166 3.301 2.580 1.00 95.62 91 ARG A O 1
ATOM 742 N N . LEU A 1 92 ? -6.785 3.078 1.050 1.00 97.62 92 LEU A N 1
ATOM 743 C CA . LEU A 1 92 ? -6.265 1.821 0.530 1.00 97.62 92 LEU A CA 1
ATOM 744 C C . LEU A 1 92 ? -6.542 1.715 -0.955 1.00 97.62 92 LEU A C 1
ATOM 746 O O . LEU A 1 92 ? -7.690 1.832 -1.401 1.00 97.62 92 LEU A O 1
ATOM 750 N N . GLY A 1 93 ? -5.485 1.431 -1.704 1.00 96.81 93 GLY A N 1
ATOM 751 C CA . GLY A 1 93 ? -5.562 1.200 -3.131 1.00 96.81 93 GLY A CA 1
ATOM 752 C C . GLY A 1 93 ? -4.592 0.131 -3.608 1.00 96.81 93 GLY A C 1
ATOM 753 O O . GLY A 1 93 ? -3.726 -0.335 -2.873 1.00 96.81 93 GLY A O 1
ATOM 754 N N . LEU A 1 94 ? -4.776 -0.252 -4.865 1.00 97.25 94 LEU A N 1
ATOM 755 C CA . LEU A 1 94 ? -3.845 -1.064 -5.632 1.00 97.25 94 LEU A CA 1
ATOM 756 C C . LEU A 1 94 ? -3.420 -0.266 -6.858 1.00 97.25 94 LEU A C 1
ATOM 758 O O . LEU A 1 94 ? -4.271 0.173 -7.633 1.00 97.25 94 LEU A O 1
ATOM 762 N N . T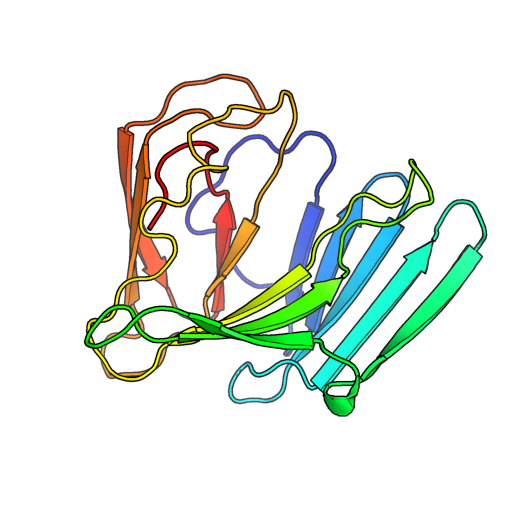HR A 1 95 ? -2.115 -0.154 -7.059 1.00 96.12 95 THR A N 1
ATOM 763 C CA . THR A 1 95 ? -1.528 0.397 -8.277 1.00 96.12 95 THR A CA 1
ATOM 764 C C . THR A 1 95 ? -0.941 -0.744 -9.098 1.00 96.12 95 THR A C 1
ATOM 766 O O . THR A 1 95 ? -0.107 -1.499 -8.610 1.00 96.12 95 THR A O 1
ATOM 769 N N . VAL A 1 96 ? -1.384 -0.880 -10.348 1.00 95.50 96 VAL A N 1
ATOM 770 C CA . VAL A 1 96 ? -0.885 -1.877 -11.303 1.00 95.50 96 VAL A CA 1
ATOM 771 C C . VAL A 1 96 ? -0.223 -1.151 -12.462 1.00 95.50 96 VAL A C 1
ATOM 773 O O . VAL A 1 96 ? -0.884 -0.429 -13.212 1.00 95.50 96 VAL A O 1
ATOM 776 N N . HIS A 1 97 ? 1.080 -1.345 -12.604 1.00 93.75 97 HIS A N 1
ATOM 777 C CA . HIS A 1 97 ? 1.872 -0.727 -13.658 1.00 93.75 97 HIS A CA 1
ATOM 778 C C . HIS A 1 97 ? 1.539 -1.329 -15.029 1.00 93.75 97 HIS A C 1
ATOM 780 O O . HIS A 1 97 ? 1.312 -2.534 -15.144 1.00 93.75 97 HIS A O 1
ATOM 786 N N . ASP A 1 98 ? 1.522 -0.493 -16.069 1.00 91.69 98 ASP A N 1
ATOM 787 C CA . ASP A 1 98 ? 1.308 -0.926 -17.452 1.00 91.69 98 ASP A CA 1
ATOM 788 C C . ASP A 1 98 ? 2.664 -1.151 -18.147 1.00 91.69 98 ASP A C 1
ATOM 790 O O . ASP A 1 98 ? 3.229 -0.245 -18.759 1.00 91.69 98 ASP A O 1
ATOM 794 N N . GLY A 1 99 ? 3.226 -2.356 -17.994 1.00 88.12 99 GLY A N 1
ATOM 795 C CA . GLY A 1 99 ? 4.494 -2.768 -18.613 1.00 88.12 99 GLY A CA 1
ATOM 796 C C . GLY A 1 99 ? 5.685 -2.884 -17.649 1.00 88.12 99 GLY A C 1
ATOM 797 O O . GLY A 1 99 ? 5.532 -2.870 -16.429 1.00 88.12 99 GLY A O 1
ATOM 798 N N . TYR A 1 100 ? 6.891 -3.022 -18.215 1.00 86.06 100 TYR A N 1
ATOM 799 C CA . TYR A 1 100 ? 8.148 -3.243 -17.481 1.00 86.06 100 TYR A CA 1
ATOM 800 C C . TYR A 1 100 ? 9.022 -1.985 -17.433 1.00 86.06 100 TYR A C 1
ATOM 802 O O . TYR A 1 100 ? 9.046 -1.211 -18.387 1.00 86.06 100 TYR A O 1
ATOM 810 N N . GLY A 1 101 ? 9.795 -1.816 -16.353 1.00 84.31 101 GLY A N 1
ATOM 811 C CA . GLY A 1 101 ? 10.695 -0.662 -16.192 1.00 84.31 101 GLY A CA 1
ATOM 812 C C . GLY A 1 101 ? 9.944 0.658 -16.001 1.00 84.31 101 GLY A C 1
ATOM 813 O O . GLY A 1 101 ? 10.371 1.699 -16.498 1.00 84.31 101 GLY A O 1
ATOM 814 N N . THR A 1 102 ? 8.793 0.583 -15.341 1.00 89.19 102 THR A N 1
ATOM 815 C CA . THR A 1 102 ? 7.846 1.681 -15.176 1.00 89.19 102 THR A CA 1
ATOM 816 C C . THR A 1 102 ? 8.004 2.375 -13.825 1.00 89.19 102 THR A C 1
ATOM 818 O O . THR A 1 102 ? 8.538 1.796 -12.881 1.00 89.19 102 THR A O 1
ATOM 821 N N . TRP A 1 103 ? 7.503 3.604 -13.735 1.00 88.19 103 TRP A N 1
ATOM 822 C CA . TRP A 1 103 ? 7.517 4.429 -12.527 1.00 88.19 103 TRP A CA 1
ATOM 823 C C . TRP A 1 103 ? 6.093 4.681 -12.018 1.00 88.19 103 TRP A C 1
ATOM 825 O O . TRP A 1 103 ? 5.162 4.872 -12.803 1.00 88.19 103 TRP A O 1
ATOM 835 N N . SER A 1 104 ? 5.923 4.704 -10.701 1.00 84.50 104 SER A N 1
ATOM 836 C CA . SER A 1 104 ? 4.715 5.182 -10.014 1.00 84.50 104 SER A CA 1
ATOM 837 C C . SER A 1 104 ? 5.085 6.325 -9.085 1.00 84.50 104 SER A C 1
ATOM 839 O O . SER A 1 104 ? 6.251 6.685 -9.038 1.00 84.50 104 SER A O 1
ATOM 841 N N . SER A 1 105 ? 4.092 6.933 -8.430 1.00 74.81 105 SER A N 1
ATOM 842 C CA . SER A 1 105 ? 4.293 7.991 -7.423 1.00 74.81 105 SER A CA 1
ATOM 843 C C . SER A 1 105 ? 5.302 9.077 -7.842 1.00 74.81 105 SER A C 1
ATOM 845 O O . SER A 1 105 ? 6.037 9.642 -7.041 1.00 74.81 105 SER A O 1
ATOM 847 N N . LEU A 1 106 ? 5.349 9.361 -9.153 1.00 66.88 106 LEU A N 1
ATOM 848 C CA . LEU A 1 106 ? 6.001 10.544 -9.700 1.00 66.88 106 LEU A CA 1
ATOM 849 C C . LEU A 1 106 ? 5.189 11.759 -9.245 1.00 66.88 106 LEU A C 1
ATOM 851 O O . LEU A 1 106 ? 3.959 11.659 -9.177 1.00 66.88 106 LEU A O 1
ATOM 855 N N . PRO A 1 107 ? 5.848 12.894 -8.966 1.00 53.84 107 PRO A N 1
ATOM 856 C CA . PRO A 1 107 ? 5.368 13.843 -7.983 1.00 53.84 107 PRO A CA 1
ATOM 857 C C . PRO A 1 107 ? 3.966 14.318 -8.338 1.00 53.84 107 PRO A C 1
ATOM 859 O O . PRO A 1 107 ? 3.741 14.908 -9.397 1.00 53.84 107 PRO A O 1
ATOM 862 N N . HIS A 1 108 ? 3.032 14.061 -7.430 1.00 59.94 108 HIS A N 1
ATOM 863 C CA . HIS A 1 108 ? 1.727 14.705 -7.421 1.00 59.94 108 HIS A CA 1
ATOM 864 C C . HIS A 1 108 ? 1.723 15.830 -6.383 1.00 59.94 108 HIS A C 1
ATOM 866 O O . HIS A 1 108 ? 2.353 15.720 -5.334 1.00 59.94 108 HIS A O 1
ATOM 872 N N . ASP A 1 109 ? 0.972 16.902 -6.648 1.00 58.22 109 ASP A N 1
ATOM 873 C CA . ASP A 1 109 ? 0.953 18.128 -5.831 1.00 58.22 109 ASP A CA 1
ATOM 874 C C . ASP A 1 109 ? 0.720 17.907 -4.322 1.00 58.22 109 ASP A C 1
ATOM 876 O O . ASP A 1 109 ? 1.099 18.762 -3.519 1.00 58.22 109 ASP A O 1
ATOM 880 N N . PHE A 1 110 ? 0.090 16.792 -3.927 1.00 54.72 110 PHE A N 1
ATOM 881 C CA . PHE A 1 110 ? -0.182 16.467 -2.523 1.00 54.72 110 PHE A CA 1
ATOM 882 C C . PHE A 1 110 ? 1.055 15.958 -1.769 1.00 54.72 110 PHE A C 1
ATOM 884 O O . PHE A 1 110 ? 1.194 16.256 -0.591 1.00 54.72 110 PHE A O 1
ATOM 891 N N . GLU A 1 111 ? 1.971 15.244 -2.429 1.00 60.34 111 GLU A N 1
ATOM 892 C CA . GLU A 1 111 ? 3.144 14.639 -1.774 1.00 60.34 111 GLU A CA 1
ATOM 893 C C . GLU A 1 111 ? 4.154 15.683 -1.299 1.00 60.34 111 GLU A C 1
ATOM 895 O O . GLU A 1 111 ? 4.901 15.453 -0.354 1.00 60.34 111 GLU A O 1
ATOM 900 N N . ASN A 1 112 ? 4.136 16.866 -1.917 1.00 59.03 112 ASN A N 1
ATOM 901 C CA . ASN A 1 112 ? 4.956 18.006 -1.512 1.00 59.03 112 ASN A CA 1
ATOM 902 C C . ASN A 1 112 ? 4.320 18.833 -0.378 1.00 59.03 112 ASN A C 1
ATOM 904 O O . ASN A 1 112 ? 4.874 19.862 0.013 1.00 59.03 112 ASN A O 1
ATOM 908 N N . ARG A 1 113 ? 3.147 18.433 0.134 1.00 65.31 113 ARG A N 1
ATOM 909 C CA . ARG A 1 113 ? 2.474 19.080 1.266 1.00 65.31 113 ARG A CA 1
ATOM 910 C C . ARG A 1 113 ? 2.509 18.133 2.453 1.00 65.31 113 ARG A C 1
ATOM 912 O O . ARG A 1 113 ? 1.673 17.246 2.571 1.00 65.31 113 ARG A O 1
ATOM 919 N N . LEU A 1 114 ? 3.499 18.328 3.316 1.00 65.31 114 LEU A N 1
ATOM 920 C CA . LEU A 1 114 ? 3.661 17.506 4.505 1.00 65.31 114 LEU A CA 1
ATOM 921 C C . LEU A 1 114 ? 2.465 17.722 5.458 1.00 65.31 114 LEU A C 1
ATOM 923 O O . LEU A 1 114 ? 2.312 18.796 6.032 1.00 65.31 114 LEU A O 1
ATOM 927 N N . GLU A 1 115 ? 1.595 16.718 5.576 1.00 70.44 115 GLU A N 1
ATOM 928 C CA . GLU A 1 115 ? 0.589 16.566 6.632 1.00 70.44 115 GLU A CA 1
ATOM 929 C C . GLU A 1 115 ? 1.192 15.868 7.866 1.00 70.44 115 GLU A C 1
ATOM 931 O O . GLU A 1 115 ? 1.623 14.719 7.791 1.00 70.44 115 GLU A O 1
ATOM 936 N N . ASP A 1 116 ? 1.201 16.536 9.020 1.00 69.62 116 ASP A N 1
ATOM 937 C CA . ASP A 1 116 ? 1.725 15.940 10.253 1.00 69.62 116 ASP A CA 1
ATOM 938 C C . ASP A 1 116 ? 1.028 14.608 10.582 1.00 69.62 116 ASP A C 1
ATOM 940 O O . ASP A 1 116 ? -0.200 14.532 10.666 1.00 69.62 116 ASP A O 1
ATOM 944 N N . GLY A 1 117 ? 1.829 13.562 10.802 1.00 75.50 117 GLY A N 1
ATOM 945 C CA . GLY A 1 117 ? 1.347 12.240 11.205 1.00 75.50 117 GLY A CA 1
ATOM 946 C C . GLY A 1 117 ? 0.775 11.376 10.078 1.00 75.50 117 GLY A C 1
ATOM 947 O O . GLY A 1 117 ? 0.164 10.354 10.379 1.00 75.50 117 GLY A O 1
ATOM 948 N N . PHE A 1 118 ? 0.951 11.739 8.801 1.00 86.56 118 PHE A N 1
ATOM 949 C CA . PHE A 1 118 ? 0.584 10.846 7.699 1.00 86.56 118 PHE A CA 1
ATOM 950 C C . PHE A 1 118 ? 1.538 9.645 7.620 1.00 86.56 118 PHE A C 1
ATOM 952 O O . PHE A 1 118 ? 2.761 9.782 7.661 1.00 86.56 118 PHE A O 1
ATOM 959 N N . GLU A 1 119 ? 0.962 8.454 7.483 1.00 93.25 119 GLU A N 1
ATOM 960 C CA . GLU A 1 119 ? 1.681 7.185 7.476 1.00 93.25 119 GLU A CA 1
ATOM 961 C C . GLU A 1 119 ? 1.336 6.388 6.226 1.00 93.25 119 GLU A C 1
ATOM 963 O O . GLU A 1 119 ? 0.161 6.213 5.895 1.00 93.25 119 GLU A O 1
ATOM 968 N N . GLU A 1 120 ? 2.352 5.842 5.560 1.00 93.94 120 GLU A N 1
ATOM 969 C CA . GLU A 1 120 ? 2.154 5.053 4.352 1.00 93.94 120 GLU A CA 1
ATOM 970 C C . GLU A 1 120 ? 3.055 3.820 4.325 1.00 93.94 120 GLU A C 1
ATOM 972 O O . GLU A 1 120 ? 4.232 3.842 4.697 1.00 93.94 120 GLU A O 1
ATOM 977 N N . VAL A 1 121 ? 2.470 2.706 3.885 1.00 97.19 121 VAL A N 1
ATOM 978 C CA . VAL A 1 121 ? 3.159 1.429 3.727 1.00 97.19 121 VAL A CA 1
ATOM 979 C C . VAL A 1 121 ? 2.769 0.829 2.387 1.00 97.19 121 VAL A C 1
ATOM 981 O O . VAL A 1 121 ? 1.590 0.600 2.117 1.00 97.19 121 VAL A O 1
ATOM 984 N N . PHE A 1 122 ? 3.767 0.488 1.579 1.00 97.62 122 PHE A N 1
ATOM 985 C CA . PHE A 1 122 ? 3.567 -0.292 0.363 1.00 97.62 122 PHE A CA 1
ATOM 986 C C . PHE A 1 122 ? 3.809 -1.770 0.623 1.00 97.62 122 PHE A C 1
ATOM 988 O O . PHE A 1 122 ? 4.744 -2.147 1.328 1.00 97.62 122 PHE A O 1
ATOM 995 N N . PHE A 1 123 ? 2.979 -2.609 0.007 1.00 98.19 123 PHE A N 1
ATOM 996 C CA . PHE A 1 123 ? 3.241 -4.032 -0.163 1.00 98.19 123 PHE A CA 1
ATOM 997 C C . PHE A 1 123 ? 3.499 -4.306 -1.642 1.00 98.19 123 PHE A C 1
ATOM 999 O O . PHE A 1 123 ? 2.612 -4.108 -2.473 1.00 98.19 123 PHE A O 1
ATOM 1006 N N . TYR A 1 124 ? 4.702 -4.765 -1.976 1.00 97.44 124 TYR A N 1
ATOM 1007 C CA . TYR A 1 124 ? 5.091 -4.961 -3.369 1.00 97.44 124 TYR A CA 1
ATOM 1008 C C . TYR A 1 124 ? 4.688 -6.337 -3.878 1.00 97.44 124 TYR A C 1
ATOM 1010 O O . TYR A 1 124 ? 5.008 -7.360 -3.273 1.00 97.44 124 TYR A O 1
ATOM 1018 N N . VAL A 1 125 ? 4.059 -6.354 -5.049 1.00 96.12 125 VAL A N 1
ATOM 1019 C CA . VAL A 1 125 ? 3.867 -7.550 -5.872 1.00 96.12 125 VAL A CA 1
ATOM 1020 C C . VAL A 1 125 ? 4.655 -7.318 -7.152 1.00 96.12 125 VAL A C 1
ATOM 1022 O O . VAL A 1 125 ? 4.307 -6.438 -7.936 1.00 96.12 125 VAL A O 1
ATOM 1025 N N . LEU A 1 126 ? 5.751 -8.056 -7.330 1.00 94.88 126 LEU A N 1
ATOM 1026 C CA . LEU A 1 126 ? 6.697 -7.821 -8.420 1.00 94.88 126 LEU A CA 1
ATOM 1027 C C . LEU A 1 126 ? 6.726 -8.999 -9.390 1.00 94.88 126 LEU A C 1
ATOM 1029 O O . LEU A 1 126 ? 6.907 -10.159 -9.009 1.00 94.88 126 LEU A O 1
ATOM 1033 N N . GLU A 1 127 ? 6.624 -8.673 -10.673 1.00 89.31 127 GLU A N 1
ATOM 1034 C CA . GLU A 1 127 ? 6.747 -9.617 -11.778 1.00 89.31 127 GLU A CA 1
ATOM 1035 C C . GLU A 1 127 ? 8.075 -9.431 -12.533 1.00 89.31 127 GLU A C 1
ATOM 1037 O O . GLU A 1 127 ? 8.759 -8.415 -12.409 1.00 89.31 127 GLU A O 1
ATOM 1042 N N . GLY A 1 128 ? 8.453 -10.433 -13.330 1.00 84.12 128 GLY A N 1
ATOM 1043 C CA . GLY A 1 128 ? 9.710 -10.452 -14.083 1.00 84.12 128 GLY A CA 1
ATOM 1044 C C . GLY A 1 128 ? 10.841 -11.219 -13.390 1.00 84.12 128 GLY A C 1
ATOM 1045 O O . GLY A 1 128 ? 10.715 -11.675 -12.256 1.00 84.12 128 GLY A O 1
ATOM 1046 N N . GLY A 1 129 ? 11.958 -11.391 -14.105 1.00 81.50 129 GLY A N 1
ATOM 1047 C CA . GLY A 1 129 ? 13.066 -12.267 -13.703 1.00 81.50 129 GLY A CA 1
ATOM 1048 C C . GLY A 1 129 ? 13.660 -11.993 -12.312 1.00 81.50 129 GLY A C 1
ATOM 1049 O O . GLY A 1 129 ? 13.748 -12.927 -11.517 1.00 81.50 129 GLY A O 1
ATOM 1050 N N . PRO A 1 130 ? 14.063 -10.750 -11.977 1.00 85.62 130 PRO A N 1
ATOM 1051 C CA . PRO A 1 130 ? 14.738 -10.485 -10.710 1.00 85.62 130 PRO A CA 1
ATOM 1052 C C . PRO A 1 130 ? 13.785 -10.329 -9.523 1.00 85.62 130 PRO A C 1
ATOM 1054 O O . PRO A 1 130 ? 14.269 -10.368 -8.393 1.00 85.62 130 PRO A O 1
ATOM 1057 N N . LYS A 1 131 ? 12.473 -10.133 -9.753 1.00 92.50 131 LYS A N 1
ATOM 1058 C CA . LYS A 1 131 ? 11.471 -9.891 -8.697 1.00 92.50 131 LYS A CA 1
ATOM 1059 C C . LYS A 1 131 ? 11.909 -8.835 -7.668 1.00 92.50 131 LYS A C 1
ATOM 1061 O O . LYS A 1 131 ? 11.717 -8.985 -6.459 1.00 92.50 131 LYS A O 1
ATOM 1066 N N . LYS A 1 132 ? 12.560 -7.787 -8.170 1.00 92.94 132 LYS A N 1
ATOM 1067 C CA . LYS A 1 132 ? 13.157 -6.694 -7.405 1.00 92.94 132 LYS A CA 1
ATOM 1068 C C . LYS A 1 132 ? 12.899 -5.377 -8.112 1.00 92.94 132 LYS A C 1
ATOM 1070 O O . LYS A 1 132 ? 12.860 -5.338 -9.341 1.00 92.94 132 LYS A O 1
ATOM 1075 N N . ALA A 1 133 ? 12.786 -4.324 -7.322 1.00 94.19 133 ALA A N 1
ATOM 1076 C CA . ALA A 1 133 ? 12.702 -2.947 -7.780 1.00 94.19 133 ALA A CA 1
ATOM 1077 C C . ALA A 1 133 ? 13.491 -2.044 -6.821 1.00 94.19 133 ALA A C 1
ATOM 1079 O O . ALA A 1 133 ? 14.093 -2.527 -5.857 1.00 94.19 133 ALA A O 1
ATOM 1080 N N . PHE A 1 134 ? 13.496 -0.746 -7.097 1.00 94.88 134 PHE A N 1
ATOM 1081 C CA . PHE A 1 134 ? 14.025 0.270 -6.198 1.00 94.88 134 PHE A CA 1
ATOM 1082 C C . PHE A 1 134 ? 12.889 1.191 -5.785 1.00 94.88 134 PHE A C 1
ATOM 1084 O O . PHE A 1 134 ? 12.088 1.567 -6.633 1.00 94.88 134 PHE A O 1
ATOM 1091 N N . GLN A 1 135 ? 12.858 1.542 -4.506 1.00 96.06 135 GLN A N 1
ATOM 1092 C CA . GLN A 1 135 ? 12.032 2.619 -3.981 1.00 96.06 135 GLN A CA 1
ATOM 1093 C C . GLN A 1 135 ? 12.934 3.828 -3.759 1.00 96.06 135 GLN A C 1
ATOM 1095 O O . GLN A 1 135 ? 14.021 3.688 -3.185 1.00 96.06 135 GLN A O 1
ATOM 1100 N N . VAL A 1 136 ? 12.491 4.999 -4.206 1.00 94.50 136 VAL A N 1
ATOM 1101 C CA . VAL A 1 136 ? 13.125 6.273 -3.856 1.00 94.50 136 VAL A CA 1
ATOM 1102 C C . VAL A 1 136 ? 12.341 6.893 -2.707 1.00 94.50 136 VAL A C 1
ATOM 1104 O O . VAL A 1 136 ? 11.123 6.817 -2.687 1.00 94.50 136 VAL A O 1
ATOM 1107 N N . GLY A 1 137 ? 13.002 7.513 -1.738 1.00 92.94 137 GLY A N 1
ATOM 1108 C CA . GLY A 1 137 ? 12.316 8.248 -0.678 1.00 92.94 137 GLY A CA 1
ATOM 1109 C C . GLY A 1 137 ? 13.064 9.519 -0.336 1.00 92.94 137 GLY A C 1
ATOM 1110 O O . GLY A 1 137 ? 14.197 9.446 0.134 1.00 92.94 137 GLY A O 1
ATOM 1111 N N . ARG A 1 138 ? 12.430 10.669 -0.576 1.00 91.69 138 ARG A N 1
ATOM 1112 C CA . ARG A 1 138 ? 12.954 12.001 -0.264 1.00 91.69 138 ARG A CA 1
ATOM 1113 C C . ARG A 1 138 ? 11.912 12.844 0.455 1.00 91.69 138 ARG A C 1
ATOM 1115 O O . ARG A 1 138 ? 10.955 13.301 -0.166 1.00 91.69 138 ARG A O 1
ATOM 1122 N N . GLY A 1 139 ? 12.126 13.092 1.737 1.00 89.69 139 GLY A N 1
ATOM 1123 C CA . GLY A 1 139 ? 11.242 13.900 2.566 1.00 89.69 139 GLY A CA 1
ATOM 1124 C C . GLY A 1 139 ? 11.369 13.511 4.029 1.00 89.69 139 GLY A C 1
ATOM 1125 O O . GLY A 1 139 ? 12.478 13.548 4.553 1.00 89.69 139 GLY A O 1
ATOM 1126 N N . VAL A 1 140 ? 10.267 13.157 4.692 1.00 90.31 140 VAL A N 1
ATOM 1127 C CA . VAL A 1 140 ? 10.247 12.888 6.140 1.00 90.31 140 VAL A CA 1
ATOM 1128 C C . VAL A 1 140 ? 9.451 11.633 6.493 1.00 90.31 140 VAL A C 1
ATOM 1130 O O . VAL A 1 140 ? 8.432 11.324 5.878 1.00 90.31 140 VAL A O 1
ATOM 1133 N N . TRP A 1 141 ? 9.911 10.902 7.504 1.00 91.75 141 TRP A N 1
ATOM 1134 C CA . TRP A 1 141 ? 9.140 9.836 8.146 1.00 91.75 141 TRP A CA 1
ATOM 1135 C C . TRP A 1 141 ? 8.051 10.417 9.062 1.00 91.75 141 TRP A C 1
ATOM 1137 O O . TRP A 1 141 ? 8.084 11.599 9.403 1.00 91.75 141 TRP A O 1
ATOM 1147 N 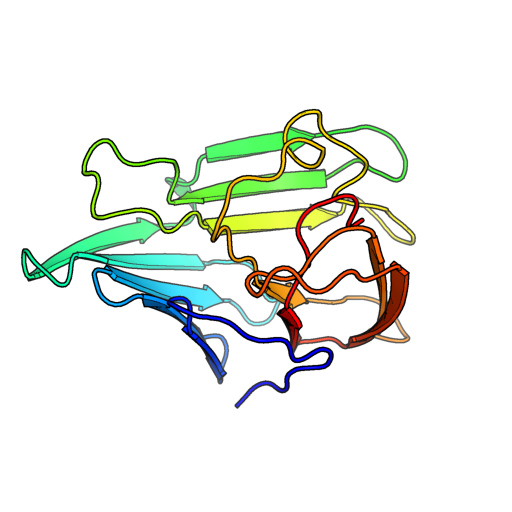N . ALA A 1 142 ? 7.131 9.571 9.536 1.00 89.19 142 ALA A N 1
ATOM 1148 C CA . ALA A 1 142 ? 6.050 9.978 10.443 1.00 89.19 142 ALA A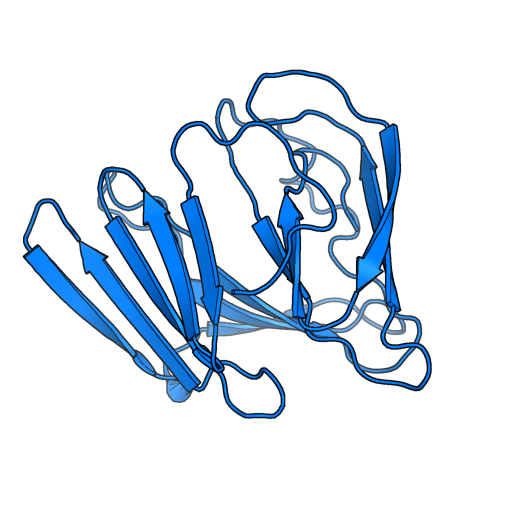 CA 1
ATOM 1149 C C . ALA A 1 142 ? 6.545 10.563 11.785 1.00 89.19 142 ALA A C 1
ATOM 1151 O O . ALA A 1 142 ? 5.825 11.310 12.440 1.00 89.19 142 ALA A O 1
ATOM 1152 N N . ASP A 1 143 ? 7.782 10.254 12.198 1.00 89.56 143 ASP A N 1
ATOM 1153 C CA . ASP A 1 143 ? 8.431 10.837 13.382 1.00 89.56 143 ASP A CA 1
ATOM 1154 C C . ASP A 1 143 ? 9.177 12.158 13.099 1.00 89.56 143 ASP A C 1
ATOM 1156 O O . ASP A 1 143 ? 9.856 12.686 13.981 1.00 89.56 143 ASP A O 1
ATOM 1160 N N . GLY A 1 144 ? 9.072 12.685 11.876 1.00 88.62 144 GLY A N 1
ATOM 1161 C CA . GLY A 1 144 ? 9.689 13.935 11.436 1.00 88.62 144 GLY A CA 1
ATOM 1162 C C . GLY A 1 144 ? 11.158 13.821 11.027 1.00 88.62 144 GLY A C 1
ATOM 1163 O O . GLY A 1 144 ? 11.749 14.821 10.623 1.00 88.62 144 GLY A O 1
ATOM 1164 N N . LYS A 1 145 ? 11.782 12.637 11.110 1.00 90.94 145 LYS A N 1
ATOM 1165 C CA . LYS A 1 145 ? 13.162 12.463 10.635 1.00 90.94 145 LYS A CA 1
ATOM 1166 C C . LYS A 1 145 ? 13.224 12.538 9.114 1.00 90.94 145 LYS A C 1
ATOM 1168 O O . LYS A 1 145 ? 12.455 11.872 8.426 1.00 90.94 145 LYS A O 1
ATOM 1173 N N . GLU A 1 146 ? 14.189 13.295 8.607 1.00 92.62 146 GLU A N 1
ATOM 1174 C CA . GLU A 1 146 ? 14.440 13.411 7.173 1.00 92.62 146 GLU A CA 1
ATOM 1175 C C . GLU A 1 146 ? 14.967 12.103 6.561 1.00 92.62 146 GLU A C 1
ATOM 1177 O O . GLU A 1 146 ? 15.625 11.290 7.220 1.00 92.62 146 GLU A O 1
ATOM 1182 N N . VAL A 1 147 ? 14.702 11.925 5.270 1.00 93.44 147 VAL A N 1
ATOM 1183 C CA . VAL A 1 147 ? 15.255 10.862 4.430 1.00 93.44 147 VAL A CA 1
ATOM 1184 C C . VAL A 1 147 ? 15.531 11.389 3.026 1.00 93.44 147 VAL A C 1
ATOM 1186 O O . VAL A 1 147 ? 14.717 12.108 2.457 1.00 93.44 147 VAL A O 1
ATOM 1189 N N . ASP A 1 148 ? 16.666 10.986 2.462 1.00 95.06 148 ASP A N 1
ATOM 1190 C CA . ASP A 1 148 ? 16.976 11.050 1.030 1.00 95.06 148 ASP A CA 1
ATOM 1191 C C . ASP A 1 148 ? 17.761 9.784 0.678 1.00 95.06 148 ASP A C 1
ATOM 1193 O O . ASP A 1 148 ? 18.986 9.719 0.798 1.00 95.06 148 ASP A O 1
ATOM 1197 N N . GLU A 1 149 ? 17.031 8.719 0.359 1.00 96.38 149 GLU A N 1
ATOM 1198 C CA . GLU A 1 149 ? 17.597 7.390 0.159 1.00 96.38 149 GLU A CA 1
ATOM 1199 C C . GLU A 1 149 ? 16.938 6.657 -1.012 1.00 96.38 149 GLU A C 1
ATOM 1201 O O . GLU A 1 149 ? 15.818 6.949 -1.435 1.00 96.38 149 GLU A O 1
ATOM 1206 N N . ILE A 1 150 ? 17.651 5.649 -1.513 1.00 96.81 150 ILE A N 1
ATOM 1207 C CA . ILE A 1 150 ? 17.141 4.657 -2.457 1.00 96.81 150 ILE A CA 1
ATOM 1208 C C . ILE A 1 150 ? 17.430 3.288 -1.855 1.00 96.81 150 ILE A C 1
ATOM 1210 O O . ILE A 1 150 ? 18.565 3.014 -1.459 1.00 96.81 150 ILE A O 1
ATOM 1214 N N . TRP A 1 151 ? 16.430 2.412 -1.807 1.00 97.44 151 TRP A N 1
ATOM 1215 C CA . TRP A 1 151 ? 16.602 1.057 -1.288 1.00 97.44 151 TRP A CA 1
ATOM 1216 C C . TRP A 1 151 ? 15.977 0.008 -2.209 1.00 97.44 151 TRP A C 1
ATOM 1218 O O . TRP A 1 151 ? 14.997 0.286 -2.905 1.00 97.44 151 TRP A O 1
ATOM 1228 N N . PRO A 1 152 ? 16.545 -1.211 -2.256 1.00 96.62 152 PRO A N 1
ATOM 1229 C CA . PRO A 1 152 ? 15.950 -2.300 -3.009 1.00 96.62 152 PRO A CA 1
ATOM 1230 C C . PRO A 1 152 ? 14.693 -2.812 -2.301 1.00 96.62 152 PRO A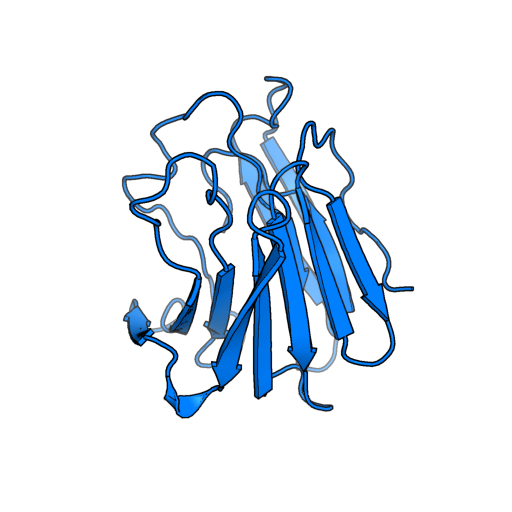 C 1
ATOM 1232 O O . PRO A 1 152 ? 14.674 -2.990 -1.082 1.00 96.62 152 PRO A O 1
ATOM 1235 N N . VAL A 1 153 ? 13.670 -3.132 -3.084 1.00 96.94 153 VAL A N 1
ATOM 1236 C CA . VAL A 1 153 ? 12.456 -3.811 -2.624 1.00 96.94 153 VAL A CA 1
ATOM 1237 C C . VAL A 1 153 ? 12.328 -5.168 -3.309 1.00 96.94 153 VAL A C 1
ATOM 1239 O O . VAL A 1 153 ? 12.867 -5.382 -4.401 1.00 96.94 153 VAL A O 1
ATOM 1242 N N . ALA A 1 154 ? 11.651 -6.108 -2.655 1.00 96.12 154 ALA A N 1
ATOM 1243 C CA . ALA A 1 154 ? 11.498 -7.480 -3.134 1.00 96.12 154 ALA A CA 1
ATOM 1244 C C . ALA A 1 154 ? 10.022 -7.863 -3.273 1.00 96.12 154 ALA A C 1
ATOM 1246 O O . ALA A 1 154 ? 9.159 -7.308 -2.592 1.00 96.12 154 ALA A O 1
ATOM 1247 N N . ASP A 1 155 ? 9.737 -8.835 -4.139 1.00 97.06 155 ASP A N 1
ATOM 1248 C CA . ASP A 1 155 ? 8.395 -9.406 -4.262 1.00 97.06 155 ASP A CA 1
ATOM 1249 C C . ASP A 1 155 ? 7.865 -9.878 -2.900 1.00 97.06 155 ASP A C 1
ATOM 1251 O O . ASP A 1 155 ? 8.574 -10.534 -2.132 1.00 97.06 155 ASP A O 1
ATOM 1255 N N . ARG A 1 156 ? 6.604 -9.542 -2.621 1.00 96.81 156 ARG A N 1
ATOM 1256 C CA . ARG A 1 156 ? 5.874 -9.857 -1.389 1.00 96.81 156 ARG A CA 1
ATOM 1257 C C . ARG A 1 156 ? 6.576 -9.363 -0.126 1.00 96.81 156 ARG A C 1
ATOM 1259 O O . ARG A 1 156 ? 6.725 -10.107 0.845 1.00 96.81 156 ARG A O 1
ATOM 1266 N N . SER A 1 157 ? 6.983 -8.097 -0.138 1.00 97.75 157 SER A N 1
ATOM 1267 C CA . SER A 1 157 ? 7.563 -7.404 1.015 1.00 97.75 157 SER A CA 1
ATOM 1268 C C . SER A 1 157 ? 6.876 -6.070 1.288 1.00 97.75 157 SER A C 1
ATOM 1270 O O . SER A 1 157 ? 6.298 -5.463 0.386 1.00 97.75 157 SER A O 1
ATOM 1272 N N . PHE A 1 158 ? 6.941 -5.630 2.542 1.00 98.44 158 PHE A N 1
ATOM 1273 C CA . PHE A 1 158 ? 6.475 -4.322 2.979 1.00 98.44 158 PHE A CA 1
ATOM 1274 C C . PHE A 1 158 ? 7.608 -3.292 2.974 1.00 98.44 158 PHE A C 1
ATOM 1276 O O . PHE A 1 158 ? 8.752 -3.610 3.301 1.00 98.44 158 PHE A O 1
ATOM 1283 N N . SER A 1 159 ? 7.288 -2.038 2.677 1.00 97.88 159 SER A N 1
ATOM 1284 C CA . SER A 1 159 ? 8.175 -0.895 2.900 1.00 97.88 159 SER A CA 1
ATOM 1285 C C . SER A 1 159 ? 7.376 0.238 3.507 1.00 97.88 159 SER A C 1
ATOM 1287 O O . SER A 1 159 ? 6.346 0.613 2.951 1.00 97.88 159 SER A O 1
ATOM 1289 N N . VAL A 1 160 ? 7.878 0.810 4.600 1.00 96.88 160 VAL A N 1
ATOM 1290 C CA . VAL A 1 160 ? 7.411 2.128 5.042 1.00 96.88 160 VAL A CA 1
ATOM 1291 C C . VAL A 1 160 ? 7.860 3.164 4.014 1.00 96.88 160 VAL A C 1
ATOM 1293 O O . VAL A 1 160 ? 8.979 3.074 3.496 1.00 96.88 160 VAL A O 1
ATOM 1296 N N . ILE A 1 161 ? 6.972 4.099 3.694 1.00 94.38 161 ILE A N 1
ATOM 1297 C CA . ILE A 1 161 ? 7.164 5.132 2.680 1.00 94.38 161 ILE A CA 1
ATOM 1298 C C . ILE A 1 161 ? 7.182 6.494 3.378 1.00 94.38 161 ILE A C 1
ATOM 1300 O O . ILE A 1 161 ? 6.322 6.748 4.225 1.00 94.38 161 ILE A O 1
ATOM 1304 N N . PRO A 1 162 ? 8.182 7.349 3.105 1.00 91.81 162 PRO A N 1
ATOM 1305 C CA . PRO A 1 162 ? 8.208 8.675 3.684 1.00 91.81 162 PRO A CA 1
ATOM 1306 C C . PRO A 1 162 ? 7.213 9.573 2.970 1.00 91.81 162 PRO A C 1
ATOM 1308 O O . PRO A 1 162 ? 6.938 9.425 1.781 1.00 91.81 162 PRO A O 1
ATOM 1311 N N . MET A 1 163 ? 6.765 10.588 3.683 1.00 88.94 163 MET A N 1
ATOM 1312 C CA . MET A 1 163 ? 6.133 11.729 3.055 1.00 88.94 163 MET A CA 1
ATOM 1313 C C . MET A 1 163 ? 7.156 12.511 2.237 1.00 88.94 163 MET A C 1
ATOM 1315 O O . MET A 1 163 ? 8.340 12.530 2.576 1.00 88.94 163 MET A O 1
ATOM 1319 N N . GLY A 1 164 ? 6.707 13.207 1.197 1.00 87.31 164 GLY A N 1
ATOM 1320 C CA . GLY A 1 164 ? 7.590 13.817 0.207 1.00 87.31 164 GLY A CA 1
ATOM 1321 C C . GLY A 1 164 ? 7.641 12.987 -1.069 1.00 87.31 164 GLY A C 1
ATOM 1322 O O . GLY A 1 164 ? 6.723 12.234 -1.367 1.00 87.31 164 GLY A O 1
ATOM 1323 N N . TYR A 1 165 ? 8.714 13.122 -1.836 1.00 87.75 165 TYR A N 1
ATOM 1324 C CA . TYR A 1 165 ? 8.885 12.446 -3.119 1.00 87.75 165 TYR A CA 1
ATOM 1325 C C . TYR A 1 165 ? 9.238 10.967 -2.924 1.00 87.75 165 TYR A C 1
ATOM 1327 O O . TYR A 1 165 ? 10.302 10.656 -2.380 1.00 87.75 165 TYR A O 1
ATOM 1335 N N . HIS A 1 166 ? 8.374 10.061 -3.391 1.00 90.12 166 HIS A N 1
ATOM 1336 C CA . HIS A 1 166 ? 8.552 8.623 -3.177 1.00 90.12 166 HIS A CA 1
ATOM 1337 C C . HIS A 1 166 ? 8.125 7.710 -4.352 1.00 90.12 166 HIS A C 1
ATOM 1339 O O . HIS A 1 166 ? 7.336 6.781 -4.166 1.00 90.12 166 HIS A O 1
ATOM 1345 N N . PRO A 1 167 ? 8.647 7.917 -5.572 1.00 89.25 167 PRO A N 1
ATOM 1346 C CA . PRO A 1 167 ? 8.350 7.041 -6.702 1.00 89.25 167 PRO A CA 1
ATOM 1347 C C . PRO A 1 167 ? 8.931 5.626 -6.590 1.00 89.25 167 PRO A C 1
ATOM 1349 O O . PRO A 1 167 ? 9.982 5.444 -5.918 1.00 89.25 167 PRO A O 1
#

Secondary structure (DSSP, 8-state):
-PPEEE----SS-EEEEETTEEEEE-SSEEEEEEE-TTS-EEEEEEEETTTTEEEEEEGGGSEEEEE-SGGG-EEEEEEEPPPSSTT----EEEEEESSSS----PPPTTTTS--TT--EEEEE---STT-EEEEEEEEE-TTS-EEEEEEEEETTEEEEE-EEE--